Protein AF-A0A351SEI3-F1 (afdb_monomer_lite)

Foldseek 3Di:
DDCDPLNVLLVVLVVLLVVLVCLLPPPDPCSPVVSVVSLVVSVVSLVVSVVCCVVVVDDDPVSVVSSVVSVVSSLLSVLVSCCVVVVDPVSVVVSVVD

Radius of gyration: 15.22 Å; chains: 1; bounding box: 32×30×41 Å

pLDDT: mean 88.37, std 6.93, range [53.38, 95.44]

Sequence (98 aa):
MKITLP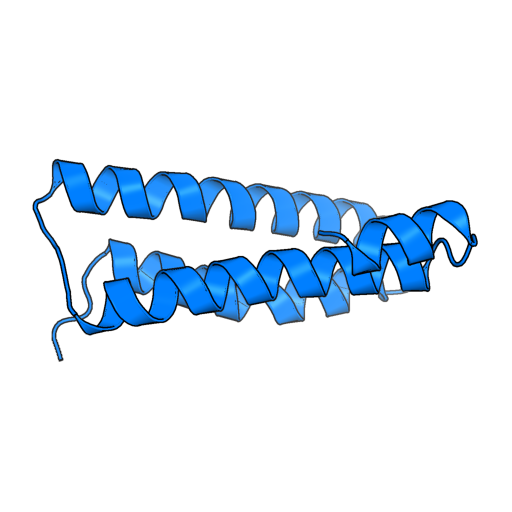TALTLLRIAVLPLIVIFFYLPLEWGRHTAAWLFLIAALTDWLDGYLARRLGQHSAFGAFLDPVADKLLVVLTLVLLVSQHPEMIVVLSSIII

Structure (mmCIF, N/CA/C/O backbone):
data_AF-A0A351SEI3-F1
#
_entry.id   AF-A0A351SEI3-F1
#
loop_
_atom_site.group_PDB
_atom_site.id
_atom_site.type_symbol
_atom_site.label_atom_id
_atom_site.label_alt_id
_atom_site.label_comp_id
_atom_site.label_asym_id
_atom_site.label_entity_id
_atom_site.label_seq_id
_atom_site.pdbx_PDB_ins_code
_atom_site.Cartn_x
_atom_site.Cartn_y
_atom_site.Cartn_z
_atom_site.occupancy
_atom_site.B_iso_or_equiv
_atom_site.auth_seq_id
_atom_site.auth_comp_id
_atom_site.auth_asym_id
_atom_site.auth_atom_id
_atom_site.pdbx_PDB_model_num
ATOM 1 N N . MET A 1 1 ? -3.879 -5.638 23.424 1.00 53.38 1 MET A N 1
ATOM 2 C CA . MET A 1 1 ? -4.125 -4.878 22.176 1.00 53.38 1 MET A CA 1
ATOM 3 C C . MET A 1 1 ? -5.362 -5.469 21.514 1.00 53.38 1 MET A C 1
ATOM 5 O O . MET A 1 1 ? -5.347 -6.662 21.247 1.00 53.38 1 MET A O 1
ATOM 9 N N . LYS A 1 2 ? -6.457 -4.716 21.337 1.00 60.88 2 LYS A N 1
ATOM 10 C CA . LYS A 1 2 ? -7.627 -5.218 20.592 1.00 60.88 2 LYS A CA 1
ATOM 11 C C . LYS A 1 2 ? -7.418 -4.891 19.116 1.00 60.88 2 LYS A C 1
ATOM 13 O O . LYS A 1 2 ? -7.411 -3.718 18.760 1.00 60.88 2 LYS A O 1
ATOM 18 N N . ILE A 1 3 ? -7.199 -5.913 18.294 1.00 71.38 3 ILE A N 1
ATOM 19 C CA . ILE A 1 3 ? -7.179 -5.765 16.837 1.00 71.38 3 ILE A CA 1
ATOM 20 C C . ILE A 1 3 ? -8.628 -5.543 16.407 1.00 71.38 3 ILE A C 1
ATOM 22 O O . ILE A 1 3 ? -9.478 -6.404 16.633 1.00 71.38 3 ILE A O 1
ATOM 26 N N . THR A 1 4 ? -8.923 -4.363 15.866 1.00 82.56 4 THR A N 1
ATOM 27 C CA . THR A 1 4 ? -10.228 -4.064 15.272 1.00 82.56 4 THR A CA 1
ATOM 28 C C . THR A 1 4 ? -10.213 -4.453 13.798 1.00 82.56 4 THR A C 1
ATOM 30 O O . THR A 1 4 ? -9.152 -4.595 13.188 1.00 82.56 4 THR A O 1
ATOM 33 N N . LEU A 1 5 ? -11.398 -4.635 13.219 1.00 82.31 5 LEU A N 1
ATOM 34 C CA . LEU A 1 5 ? -11.529 -5.011 11.815 1.00 82.31 5 LEU A CA 1
ATOM 35 C C . LEU A 1 5 ? -10.867 -3.986 10.862 1.00 82.31 5 LEU A C 1
ATOM 37 O O . LEU A 1 5 ? -10.132 -4.430 9.983 1.00 82.31 5 LEU A O 1
ATOM 41 N N . PRO A 1 6 ? -10.989 -2.654 11.071 1.00 81.69 6 PRO A N 1
ATOM 42 C CA . PRO A 1 6 ? -10.235 -1.662 10.298 1.00 81.69 6 PRO A CA 1
ATOM 43 C C . PRO A 1 6 ? -8.716 -1.857 10.390 1.00 81.69 6 PRO A C 1
ATOM 45 O O . PRO A 1 6 ? -8.043 -1.948 9.376 1.00 81.69 6 PRO A O 1
ATOM 48 N N . THR A 1 7 ? -8.174 -2.051 11.597 1.00 84.00 7 THR A N 1
ATOM 49 C CA . THR A 1 7 ? -6.729 -2.263 11.787 1.00 84.00 7 THR A CA 1
ATOM 50 C C . THR A 1 7 ? -6.229 -3.542 11.106 1.00 84.00 7 THR A C 1
ATOM 52 O O . THR A 1 7 ? -5.107 -3.576 10.606 1.00 84.00 7 THR A O 1
ATOM 55 N N . ALA A 1 8 ? -7.042 -4.601 11.067 1.00 86.31 8 ALA A N 1
ATOM 56 C CA . ALA A 1 8 ? -6.696 -5.818 10.337 1.00 86.31 8 ALA A CA 1
ATOM 57 C C . ALA A 1 8 ? -6.614 -5.578 8.818 1.00 86.31 8 ALA A C 1
ATOM 59 O O . ALA A 1 8 ? -5.730 -6.137 8.169 1.00 86.31 8 ALA A O 1
ATOM 60 N N . LEU A 1 9 ? -7.484 -4.726 8.261 1.00 85.81 9 LEU A N 1
ATOM 61 C CA . LEU A 1 9 ? -7.438 -4.329 6.850 1.00 85.81 9 LEU A CA 1
ATOM 62 C C . LEU A 1 9 ? -6.192 -3.490 6.535 1.00 85.81 9 LEU A C 1
ATOM 64 O O . LEU A 1 9 ? -5.509 -3.787 5.555 1.00 85.81 9 LEU A O 1
ATOM 68 N N . THR A 1 10 ? -5.829 -2.529 7.391 1.00 86.50 10 THR A N 1
ATOM 69 C CA . THR A 1 10 ? -4.589 -1.747 7.237 1.00 86.50 10 THR A CA 1
ATOM 70 C C . THR A 1 10 ? -3.351 -2.656 7.242 1.00 86.50 10 THR A C 1
ATOM 72 O O . THR A 1 10 ? -2.463 -2.528 6.399 1.00 86.50 10 THR A O 1
ATOM 75 N N . LEU A 1 11 ? -3.296 -3.635 8.154 1.00 87.94 11 LEU A N 1
ATOM 76 C CA . LEU A 1 11 ? -2.198 -4.610 8.217 1.00 87.94 11 LEU A CA 1
ATOM 77 C C . LEU A 1 11 ? -2.151 -5.520 6.984 1.00 87.94 11 LEU A C 1
ATOM 79 O O . LEU A 1 11 ? -1.066 -5.789 6.465 1.00 87.94 11 LEU A O 1
ATOM 83 N N . LEU A 1 12 ? -3.312 -5.967 6.497 1.00 89.62 12 LEU A N 1
ATOM 84 C CA . LEU A 1 12 ? -3.407 -6.730 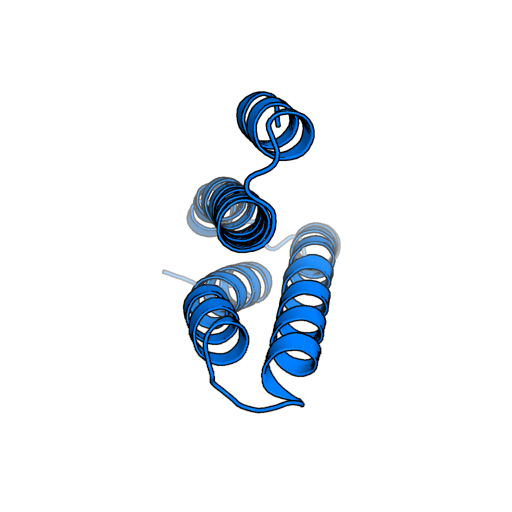5.255 1.00 89.62 12 LEU A CA 1
ATOM 85 C C . LEU A 1 12 ? -2.852 -5.920 4.079 1.00 89.62 12 LEU A C 1
ATOM 87 O O . LEU A 1 12 ? -2.087 -6.465 3.289 1.00 89.62 12 LEU A O 1
ATOM 91 N N . ARG A 1 13 ? -3.168 -4.621 3.984 1.00 89.19 13 ARG A N 1
ATOM 92 C CA . ARG A 1 13 ? -2.624 -3.750 2.933 1.00 89.19 13 ARG A CA 1
ATOM 93 C C . ARG A 1 13 ? -1.105 -3.731 2.955 1.00 89.19 13 ARG A C 1
ATOM 95 O O . ARG A 1 13 ? -0.486 -3.969 1.922 1.00 89.19 13 ARG A O 1
ATOM 102 N N . ILE A 1 14 ? -0.510 -3.500 4.126 1.00 89.94 14 ILE A N 1
ATOM 103 C CA . ILE A 1 14 ? 0.950 -3.490 4.286 1.00 89.94 14 ILE A CA 1
ATOM 104 C C . ILE A 1 14 ? 1.546 -4.836 3.846 1.00 89.94 14 ILE A C 1
ATOM 106 O O . ILE A 1 14 ? 2.563 -4.858 3.158 1.00 89.94 14 ILE A O 1
ATOM 110 N N . ALA A 1 15 ? 0.892 -5.954 4.171 1.00 91.88 15 ALA A N 1
ATOM 111 C CA . ALA A 1 15 ? 1.326 -7.287 3.756 1.00 91.88 15 ALA A CA 1
ATOM 112 C C . ALA A 1 15 ? 1.187 -7.550 2.242 1.00 91.88 15 ALA A C 1
ATOM 114 O O . ALA A 1 15 ? 1.916 -8.381 1.700 1.00 91.88 15 ALA A O 1
ATOM 115 N N . VAL A 1 16 ? 0.285 -6.852 1.545 1.00 93.12 16 VAL A N 1
ATOM 116 C CA . VAL A 1 16 ? 0.114 -6.951 0.084 1.00 93.12 16 VAL A CA 1
ATOM 117 C C . VAL A 1 16 ? 1.192 -6.164 -0.674 1.00 93.12 16 VAL A C 1
ATOM 119 O O . VAL A 1 16 ? 1.535 -6.545 -1.792 1.00 93.12 16 VAL A O 1
ATOM 122 N N . LEU A 1 17 ? 1.796 -5.127 -0.081 1.00 93.81 17 LEU A N 1
ATOM 123 C CA . LEU A 1 17 ? 2.822 -4.304 -0.743 1.00 93.81 17 LEU A CA 1
ATOM 124 C C . LEU A 1 17 ? 4.011 -5.122 -1.303 1.00 93.81 17 LEU A C 1
ATOM 126 O O . LEU A 1 17 ? 4.328 -4.954 -2.482 1.00 93.81 17 LEU A O 1
ATOM 130 N N . PRO A 1 18 ? 4.640 -6.055 -0.555 1.00 93.56 18 PRO A N 1
ATOM 131 C CA . PRO A 1 18 ? 5.692 -6.912 -1.106 1.00 93.56 18 PRO A CA 1
ATOM 132 C C . PRO A 1 18 ? 5.202 -7.807 -2.248 1.00 93.56 18 PRO A C 1
ATOM 134 O O . PRO A 1 18 ? 5.950 -8.058 -3.189 1.00 93.56 18 PRO A O 1
ATOM 137 N N . LEU A 1 19 ? 3.948 -8.272 -2.196 1.00 94.50 19 LEU A N 1
ATOM 138 C CA . LEU A 1 19 ? 3.374 -9.086 -3.269 1.00 94.50 19 LEU A CA 1
ATOM 139 C C . LEU A 1 19 ? 3.250 -8.278 -4.560 1.00 94.50 19 LEU A C 1
ATOM 141 O O . LEU A 1 19 ? 3.599 -8.792 -5.619 1.00 94.50 19 LEU A O 1
ATOM 145 N N . ILE A 1 20 ? 2.828 -7.011 -4.476 1.00 95.19 20 ILE A N 1
ATOM 146 C CA . ILE A 1 20 ? 2.783 -6.108 -5.635 1.00 95.19 20 ILE A CA 1
ATOM 147 C C . ILE A 1 20 ? 4.168 -6.025 -6.288 1.00 95.19 20 ILE A C 1
ATOM 149 O O . ILE A 1 20 ? 4.273 -6.216 -7.497 1.00 95.19 20 ILE A O 1
ATOM 153 N N . VAL A 1 21 ? 5.230 -5.822 -5.500 1.00 95.06 21 VAL A N 1
ATOM 154 C CA . VAL A 1 21 ? 6.615 -5.765 -6.007 1.00 95.06 21 VAL A CA 1
ATOM 155 C C . VAL A 1 21 ? 7.022 -7.070 -6.683 1.00 95.06 21 VAL A C 1
ATOM 157 O O . VAL A 1 21 ? 7.539 -7.048 -7.799 1.00 95.06 21 VAL A O 1
ATOM 160 N N . ILE A 1 22 ? 6.767 -8.208 -6.033 1.00 94.94 22 ILE A N 1
ATOM 161 C CA . ILE A 1 22 ? 7.128 -9.526 -6.566 1.00 94.94 22 ILE A CA 1
ATOM 162 C C . ILE A 1 22 ? 6.450 -9.755 -7.917 1.00 94.94 22 ILE A C 1
ATOM 164 O O . ILE A 1 22 ? 7.132 -10.081 -8.883 1.00 94.94 22 ILE A O 1
ATOM 168 N N . PHE A 1 23 ? 5.132 -9.554 -8.008 1.00 94.94 23 PHE A N 1
ATOM 169 C CA . PHE A 1 23 ? 4.394 -9.765 -9.255 1.00 94.94 23 PHE A CA 1
ATOM 170 C C . PHE A 1 23 ? 4.760 -8.750 -10.341 1.00 94.94 23 PHE A C 1
ATOM 172 O O . PHE A 1 23 ? 4.750 -9.103 -11.518 1.00 94.94 23 PHE A O 1
ATOM 179 N N . PHE A 1 24 ? 5.126 -7.523 -9.966 1.00 94.31 24 PHE A N 1
ATOM 180 C CA . PHE A 1 24 ? 5.543 -6.494 -10.915 1.00 94.31 24 PHE A CA 1
ATOM 181 C C . PHE A 1 24 ? 6.856 -6.849 -11.628 1.00 94.31 24 PHE A C 1
ATOM 183 O O . PHE A 1 24 ? 6.954 -6.679 -12.844 1.00 94.31 24 PHE A O 1
ATOM 190 N N . TYR A 1 25 ? 7.847 -7.363 -10.889 1.00 93.69 25 TYR A N 1
ATOM 191 C CA . TYR A 1 25 ? 9.157 -7.744 -11.437 1.00 93.69 25 TYR A CA 1
ATOM 192 C C . TYR A 1 25 ? 9.227 -9.187 -11.948 1.00 93.69 25 TYR A C 1
ATOM 194 O O . TYR A 1 25 ? 10.232 -9.584 -12.540 1.00 93.69 25 TYR A O 1
ATOM 202 N N . LEU A 1 26 ? 8.179 -9.984 -11.737 1.00 93.81 26 LEU A N 1
ATOM 203 C CA . LEU A 1 26 ? 8.125 -11.356 -12.221 1.00 93.81 26 LEU A CA 1
ATOM 204 C C . LEU A 1 26 ? 8.138 -11.371 -13.763 1.00 93.81 26 LEU A C 1
ATOM 206 O O . LEU A 1 26 ? 7.335 -10.664 -14.378 1.00 93.81 26 LEU A O 1
ATOM 210 N N . PRO A 1 27 ? 8.980 -12.193 -14.418 1.00 89.88 27 PRO A N 1
ATOM 211 C CA . PRO A 1 27 ? 9.067 -12.263 -15.878 1.00 89.88 27 PRO A CA 1
ATOM 212 C C . PRO A 1 27 ? 7.921 -13.098 -16.479 1.00 89.88 27 PRO A C 1
ATOM 214 O O . PRO A 1 27 ? 8.142 -13.989 -17.293 1.00 89.88 27 PRO A O 1
ATOM 217 N N . LEU A 1 28 ? 6.686 -12.845 -16.042 1.00 91.94 28 LEU A N 1
ATOM 218 C CA . LEU A 1 28 ? 5.470 -13.480 -16.541 1.00 91.94 28 LEU A CA 1
ATOM 219 C C . LEU A 1 28 ? 4.586 -12.416 -17.184 1.00 91.94 28 LEU A C 1
ATOM 221 O O . LEU A 1 28 ? 4.380 -11.351 -16.604 1.00 91.94 28 LEU A O 1
ATOM 225 N N . GLU A 1 29 ? 4.009 -12.720 -18.347 1.00 87.94 29 GLU A N 1
ATOM 226 C CA . GLU A 1 29 ? 3.139 -11.788 -19.086 1.00 87.94 29 GLU A CA 1
ATOM 227 C C . GLU A 1 29 ? 1.969 -11.278 -18.228 1.00 87.94 29 GLU A C 1
ATOM 229 O O . GLU A 1 29 ? 1.592 -10.109 -18.288 1.00 87.94 29 GLU A O 1
ATOM 234 N N . TRP A 1 30 ? 1.441 -12.137 -17.354 1.00 91.56 30 TRP A N 1
ATOM 235 C CA . TRP A 1 30 ? 0.342 -11.817 -16.448 1.00 91.56 30 TRP A CA 1
ATOM 236 C C . TRP A 1 30 ? 0.780 -11.145 -15.136 1.00 91.56 30 TRP A C 1
ATOM 238 O O . TRP A 1 30 ? -0.067 -10.593 -14.436 1.00 91.56 30 TRP A O 1
ATOM 248 N N . GLY A 1 31 ? 2.077 -11.130 -14.803 1.00 92.00 31 GLY A N 1
ATOM 249 C CA . GLY A 1 31 ? 2.582 -10.612 -13.524 1.00 92.00 31 GLY A CA 1
ATOM 250 C C . GLY A 1 31 ? 2.237 -9.138 -13.304 1.00 92.00 31 GLY A C 1
ATOM 251 O O . GLY A 1 31 ? 1.707 -8.763 -12.258 1.00 92.00 31 GLY A O 1
ATOM 252 N N . ARG A 1 32 ? 2.412 -8.308 -14.339 1.00 90.19 32 ARG A N 1
ATOM 253 C CA . ARG A 1 32 ? 2.072 -6.874 -14.294 1.00 90.19 32 ARG A CA 1
ATOM 254 C C . ARG A 1 32 ? 0.574 -6.629 -14.122 1.00 90.19 32 ARG A C 1
ATOM 256 O O . ARG A 1 32 ? 0.185 -5.749 -13.358 1.00 90.19 32 ARG A O 1
ATOM 263 N N . HIS A 1 33 ? -0.267 -7.422 -14.788 1.00 93.56 33 HIS A N 1
ATOM 264 C CA . HIS A 1 33 ? -1.719 -7.345 -14.616 1.00 93.56 33 HIS A CA 1
ATOM 265 C C . HIS A 1 33 ? -2.123 -7.727 -13.190 1.00 93.56 33 HIS A C 1
ATOM 267 O O . HIS A 1 33 ? -2.933 -7.037 -12.576 1.00 93.56 33 HIS A O 1
ATOM 273 N N . THR A 1 34 ? -1.520 -8.775 -12.626 1.00 94.62 34 THR A N 1
ATOM 274 C CA . THR A 1 34 ? -1.743 -9.169 -11.231 1.00 94.62 34 THR A CA 1
ATOM 275 C C . THR A 1 34 ? -1.284 -8.090 -10.253 1.00 94.62 34 THR A C 1
ATOM 277 O O . THR A 1 34 ? -2.029 -7.772 -9.331 1.00 94.62 34 THR A O 1
ATOM 280 N N . ALA A 1 35 ? -0.118 -7.474 -10.465 1.00 93.94 35 ALA A N 1
ATOM 281 C CA . ALA A 1 35 ? 0.355 -6.362 -9.640 1.00 93.94 35 ALA A CA 1
ATOM 282 C C . ALA A 1 35 ? -0.619 -5.170 -9.669 1.00 93.94 35 ALA A C 1
ATOM 284 O O . ALA A 1 35 ? -0.929 -4.608 -8.619 1.00 93.94 35 ALA A O 1
ATOM 285 N N . ALA A 1 36 ? -1.170 -4.837 -10.842 1.00 93.19 36 ALA A N 1
ATOM 286 C CA . ALA A 1 36 ? -2.186 -3.795 -10.984 1.00 93.19 36 ALA A CA 1
ATOM 287 C C . ALA A 1 36 ? -3.490 -4.136 -10.239 1.00 93.19 36 ALA A C 1
ATOM 289 O O . ALA A 1 36 ? -4.046 -3.282 -9.549 1.00 93.19 36 ALA A O 1
ATOM 290 N N . TRP A 1 37 ? -3.960 -5.386 -10.316 1.00 95.44 37 TRP A N 1
ATOM 291 C CA . TRP A 1 37 ? -5.134 -5.836 -9.560 1.00 95.44 37 TRP A CA 1
ATOM 292 C C . TRP A 1 37 ? -4.903 -5.806 -8.048 1.00 95.44 37 TRP A C 1
ATOM 294 O O . TRP A 1 37 ? -5.772 -5.348 -7.308 1.00 95.44 37 TRP A O 1
ATOM 304 N N . LEU A 1 38 ? -3.733 -6.252 -7.582 1.00 94.56 38 LEU A N 1
ATOM 305 C CA . LEU A 1 38 ? -3.360 -6.193 -6.168 1.00 94.56 38 LEU A CA 1
ATOM 306 C C . LEU A 1 38 ? -3.303 -4.749 -5.665 1.00 94.56 38 LEU A C 1
ATOM 308 O O . LEU A 1 38 ? -3.834 -4.466 -4.594 1.00 94.56 38 LEU A O 1
ATOM 312 N N . PHE A 1 39 ? -2.725 -3.836 -6.450 1.00 94.06 39 PHE A N 1
ATOM 313 C CA . PHE A 1 39 ? -2.729 -2.406 -6.147 1.00 94.06 39 PHE A CA 1
ATOM 314 C C . PHE A 1 39 ? -4.155 -1.850 -6.050 1.00 94.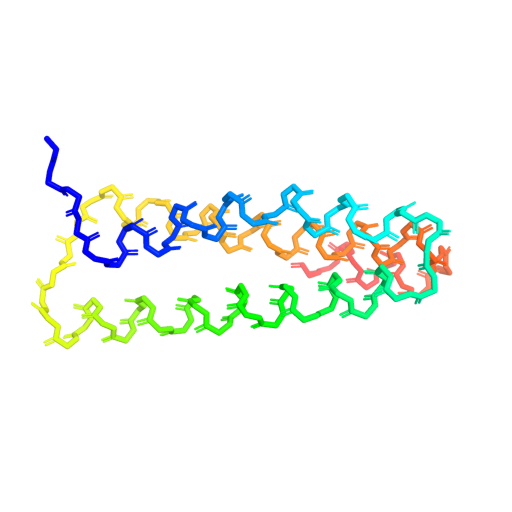06 39 PHE A C 1
ATOM 316 O O . PHE A 1 39 ? -4.488 -1.185 -5.071 1.00 94.06 39 PHE A O 1
ATOM 323 N N . LEU A 1 40 ? -5.025 -2.168 -7.014 1.00 93.88 40 LEU A N 1
ATOM 324 C CA . LEU A 1 40 ? -6.415 -1.713 -7.001 1.00 93.88 40 LEU A CA 1
ATOM 325 C C . LEU A 1 40 ? -7.161 -2.204 -5.752 1.00 93.88 40 LEU A C 1
ATOM 327 O O . LEU A 1 40 ? -7.834 -1.422 -5.087 1.00 93.88 40 LEU A O 1
ATOM 331 N N . ILE A 1 41 ? -7.016 -3.483 -5.397 1.00 92.88 41 ILE A N 1
ATOM 332 C CA . ILE A 1 41 ? -7.624 -4.054 -4.186 1.00 92.88 41 ILE A CA 1
ATOM 333 C C . ILE A 1 41 ? -7.047 -3.390 -2.923 1.00 92.88 41 ILE A C 1
ATOM 335 O O . ILE A 1 41 ? -7.792 -3.062 -1.999 1.00 92.88 41 ILE A O 1
ATOM 339 N N . ALA A 1 42 ? -5.736 -3.144 -2.879 1.00 91.38 42 ALA A N 1
ATOM 340 C CA . ALA A 1 42 ? -5.079 -2.459 -1.768 1.00 91.38 42 ALA A CA 1
ATOM 341 C C . ALA A 1 42 ? -5.598 -1.019 -1.583 1.00 91.38 42 ALA A C 1
ATOM 343 O O . ALA A 1 42 ? -5.879 -0.615 -0.456 1.00 91.38 42 ALA A O 1
ATOM 344 N N . ALA A 1 43 ? -5.807 -0.281 -2.674 1.00 90.44 43 ALA A N 1
ATOM 345 C CA . ALA A 1 43 ? -6.390 1.059 -2.646 1.00 90.44 43 ALA A CA 1
ATOM 346 C C . ALA A 1 43 ? -7.873 1.041 -2.229 1.00 90.44 43 ALA A C 1
ATOM 348 O O . ALA A 1 43 ? -8.317 1.866 -1.437 1.00 90.44 43 ALA A O 1
ATOM 349 N N . LEU A 1 44 ? -8.653 0.062 -2.701 1.00 91.25 44 LEU A N 1
ATOM 350 C CA . LEU A 1 44 ? -10.059 -0.078 -2.303 1.00 91.25 44 LEU A CA 1
ATOM 351 C C . LEU A 1 44 ? -10.218 -0.442 -0.821 1.00 91.25 44 LEU A C 1
ATOM 353 O O . LEU A 1 44 ? -11.169 0.002 -0.177 1.00 91.25 44 LEU A O 1
ATOM 357 N N . THR A 1 45 ? -9.300 -1.238 -0.269 1.00 88.06 45 THR A N 1
ATOM 358 C CA . THR A 1 45 ? -9.337 -1.601 1.155 1.00 88.06 45 THR A CA 1
ATOM 359 C C . THR A 1 45 ? -9.015 -0.425 2.080 1.00 88.06 45 THR A C 1
ATOM 361 O O . THR A 1 45 ? -9.514 -0.434 3.200 1.00 88.06 45 THR A O 1
ATOM 364 N N . ASP A 1 46 ? -8.271 0.590 1.619 1.00 85.88 46 ASP A N 1
ATOM 365 C CA . ASP A 1 46 ? -8.070 1.874 2.331 1.00 85.88 46 ASP A CA 1
ATOM 366 C C . ASP A 1 46 ? -9.358 2.654 2.489 1.00 85.88 46 ASP A C 1
ATOM 368 O O . ASP A 1 46 ? -9.764 3.040 3.578 1.00 85.88 46 ASP A O 1
ATOM 372 N N . TRP A 1 47 ? -10.099 2.798 1.403 1.00 84.62 47 TRP A N 1
ATOM 373 C CA . TRP A 1 47 ? -11.382 3.463 1.512 1.00 84.62 47 TRP A CA 1
ATOM 374 C C . TRP A 1 47 ? -12.361 2.686 2.416 1.00 84.62 47 TRP A C 1
ATOM 376 O O . TRP A 1 47 ? -13.139 3.277 3.176 1.00 84.62 47 TRP A O 1
ATOM 386 N N . LEU A 1 48 ? -12.311 1.351 2.357 1.00 86.25 48 LEU A N 1
ATOM 387 C CA . LEU A 1 48 ? -13.198 0.485 3.126 1.00 86.25 48 LEU A CA 1
ATOM 388 C C . LEU A 1 48 ? -12.903 0.504 4.632 1.00 86.25 48 LEU A C 1
ATOM 390 O O . LEU A 1 48 ? -13.851 0.493 5.422 1.00 86.25 48 LEU A O 1
ATOM 394 N N . ASP A 1 49 ? -11.638 0.533 5.054 1.00 83.75 49 ASP A N 1
ATOM 395 C CA . ASP A 1 49 ? -11.297 0.542 6.480 1.00 83.75 49 ASP A CA 1
ATOM 396 C C . ASP A 1 49 ? -11.767 1.832 7.176 1.00 83.75 49 ASP A C 1
ATOM 398 O O . ASP A 1 49 ? -12.394 1.755 8.238 1.00 83.75 49 ASP A O 1
ATOM 402 N N . GLY A 1 50 ? -11.625 2.989 6.525 1.00 82.12 50 GLY A N 1
ATOM 403 C CA . GLY A 1 50 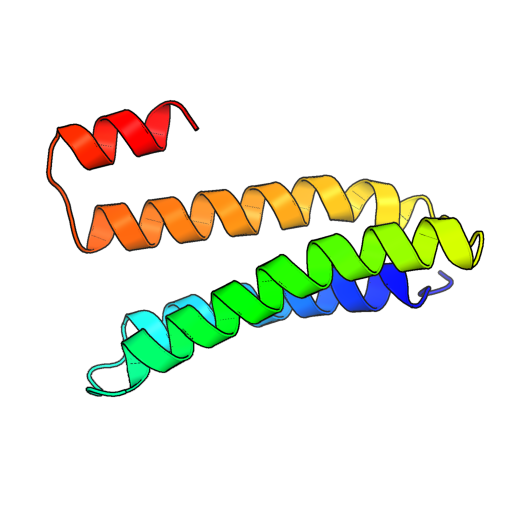? -12.089 4.278 7.016 1.00 82.12 50 GLY A CA 1
ATOM 404 C C . GLY A 1 50 ? -13.612 4.359 7.055 1.00 82.12 50 GLY A C 1
ATOM 405 O O . GLY A 1 50 ? -14.192 4.904 8.002 1.00 82.12 50 GLY A O 1
ATOM 406 N N . TYR A 1 51 ? -14.290 3.762 6.070 1.00 85.12 51 TYR A N 1
ATOM 407 C CA . TYR A 1 51 ? -15.746 3.624 6.083 1.00 85.12 51 TYR A CA 1
ATOM 408 C C . TYR A 1 51 ? -16.227 2.753 7.253 1.00 85.12 51 TYR A C 1
ATOM 410 O O . TYR A 1 51 ? -17.147 3.139 7.983 1.00 85.12 51 TYR A O 1
ATOM 418 N N . LEU A 1 52 ? -15.592 1.597 7.468 1.00 83.19 52 LEU A N 1
ATOM 419 C CA . LEU A 1 52 ? -15.947 0.665 8.537 1.00 83.19 52 LEU A CA 1
ATOM 420 C C . LEU A 1 52 ? -15.625 1.230 9.921 1.00 83.19 52 LEU A C 1
ATOM 422 O O . LEU A 1 52 ? -16.435 1.070 10.834 1.00 83.19 52 LEU A O 1
ATOM 426 N N . ALA A 1 53 ? -14.514 1.950 10.077 1.00 83.62 53 ALA A N 1
ATOM 427 C CA . ALA A 1 53 ? -14.169 2.635 11.319 1.00 83.62 53 ALA A CA 1
ATOM 428 C C . ALA A 1 53 ? -15.260 3.641 11.723 1.00 83.62 53 ALA A C 1
ATOM 430 O O . ALA A 1 53 ? -15.723 3.614 12.865 1.00 83.62 53 ALA A O 1
ATOM 431 N N . ARG A 1 54 ? -15.744 4.455 10.770 1.00 83.38 54 ARG A N 1
ATOM 432 C CA . ARG A 1 54 ? -16.831 5.429 10.993 1.00 83.38 54 ARG A CA 1
ATOM 433 C C . ARG A 1 54 ? -18.171 4.758 11.296 1.00 83.38 54 ARG A C 1
ATOM 435 O O . ARG A 1 54 ? -18.899 5.217 12.169 1.00 83.38 54 ARG A O 1
ATOM 442 N N . ARG A 1 55 ? -18.508 3.679 10.582 1.00 84.62 55 ARG A N 1
ATOM 443 C CA . ARG A 1 55 ? -19.778 2.947 10.745 1.00 84.62 55 ARG A CA 1
ATOM 444 C C . ARG A 1 55 ? -19.854 2.169 12.057 1.00 84.62 55 ARG A C 1
ATOM 446 O O . ARG A 1 55 ? -20.920 2.113 12.658 1.00 84.62 55 ARG A O 1
ATOM 453 N N . LEU A 1 56 ? -18.753 1.543 12.470 1.00 82.81 56 LEU A N 1
ATOM 454 C CA . LEU A 1 56 ? -18.710 0.659 13.638 1.00 82.81 56 LEU A CA 1
ATOM 455 C C . LEU A 1 56 ? -18.305 1.388 14.928 1.00 82.81 56 LEU A C 1
ATOM 457 O O . LEU A 1 56 ? -18.326 0.777 15.994 1.00 82.81 56 LEU A O 1
ATOM 461 N N . GLY A 1 57 ? -17.892 2.659 14.845 1.00 77.50 57 GLY A N 1
ATOM 462 C CA . GLY A 1 57 ? -17.353 3.414 15.983 1.00 77.50 57 GLY A CA 1
ATOM 463 C C . GLY A 1 57 ? -16.076 2.796 16.567 1.00 77.50 57 GLY A C 1
ATOM 464 O O . GLY A 1 57 ? -15.709 3.075 17.707 1.00 77.50 57 GLY A O 1
ATOM 465 N N . GLN A 1 58 ? -15.405 1.922 15.811 1.00 75.75 58 GLN A N 1
ATOM 466 C CA . GLN A 1 58 ? -14.238 1.164 16.257 1.00 75.75 58 GLN A CA 1
ATOM 467 C C . GLN A 1 58 ? -12.950 1.915 15.928 1.00 75.75 58 GLN A C 1
ATOM 469 O O . GLN A 1 58 ? -12.186 1.521 15.046 1.00 75.75 58 GLN A O 1
ATOM 474 N N . HIS A 1 59 ? -12.700 2.991 16.667 1.00 73.38 59 HIS A N 1
ATOM 475 C CA . HIS A 1 59 ? -11.446 3.730 16.586 1.00 73.38 59 HIS A CA 1
ATOM 476 C C . HIS A 1 59 ? -10.416 3.136 17.549 1.00 73.38 59 HIS A C 1
ATOM 478 O O . HIS A 1 59 ? -10.677 2.973 18.741 1.00 73.38 59 HIS A O 1
ATOM 484 N N . SER A 1 60 ? -9.231 2.806 17.035 1.00 82.12 60 SER A N 1
ATOM 485 C CA . SER A 1 60 ? -8.090 2.383 17.848 1.00 82.12 60 SER A CA 1
ATOM 486 C C . SER A 1 60 ? -6.929 3.357 17.634 1.00 82.12 60 SER A C 1
ATOM 488 O O . SER A 1 60 ? -6.677 3.787 16.510 1.00 82.12 60 SER A O 1
ATOM 490 N N . ALA A 1 61 ? -6.211 3.710 18.705 1.00 82.88 61 ALA A N 1
ATOM 491 C CA . ALA A 1 61 ? -5.053 4.608 18.613 1.00 82.88 61 ALA A CA 1
ATOM 492 C C . ALA A 1 61 ? -3.939 4.030 17.719 1.00 82.88 61 ALA A C 1
ATOM 494 O O . ALA A 1 61 ? -3.227 4.765 17.046 1.00 82.88 61 ALA A O 1
ATOM 495 N N . PHE A 1 62 ? -3.820 2.701 17.690 1.00 82.94 62 PHE A N 1
ATOM 496 C CA . PHE A 1 62 ? -2.857 2.000 16.847 1.00 82.94 62 PHE A CA 1
ATOM 497 C C . PHE A 1 62 ? -3.255 2.010 15.365 1.00 82.94 62 PHE A C 1
ATOM 499 O O . PHE A 1 62 ? -2.406 2.267 14.522 1.00 82.94 62 PHE A O 1
ATOM 506 N N . GLY A 1 63 ? -4.537 1.792 15.045 1.00 83.06 63 GLY A N 1
ATOM 507 C CA . GLY A 1 63 ? -5.046 1.910 13.675 1.00 83.06 63 GLY A CA 1
ATOM 508 C C . GLY A 1 63 ? -4.867 3.324 13.129 1.00 83.06 63 GLY A C 1
ATOM 509 O O . GLY A 1 63 ? -4.269 3.494 12.078 1.00 83.06 63 GLY A O 1
ATOM 510 N N . ALA A 1 64 ? -5.235 4.340 13.916 1.00 83.19 64 ALA A N 1
ATOM 511 C CA . ALA A 1 64 ? -5.055 5.743 13.535 1.00 83.19 64 ALA A CA 1
ATOM 512 C C . ALA A 1 64 ? -3.585 6.132 13.280 1.00 83.19 64 ALA A C 1
ATOM 514 O O . ALA A 1 64 ? -3.315 7.047 12.508 1.00 83.19 64 ALA A O 1
ATOM 515 N N . PHE A 1 65 ? -2.633 5.454 13.928 1.00 87.19 65 PHE A N 1
ATOM 516 C CA . PHE A 1 65 ? -1.206 5.622 13.652 1.00 87.19 65 PHE A CA 1
ATOM 517 C C . PHE A 1 65 ? -0.756 4.867 12.393 1.00 87.19 65 PHE A C 1
ATOM 519 O O . PHE A 1 65 ? 0.073 5.376 11.642 1.00 87.19 65 PHE A O 1
ATOM 526 N N . LEU A 1 66 ? -1.277 3.658 12.164 1.00 86.81 66 LEU A N 1
ATOM 527 C CA . LEU A 1 66 ? -0.926 2.848 10.999 1.00 86.81 66 LEU A CA 1
ATOM 528 C C . LEU A 1 66 ? -1.495 3.397 9.692 1.00 86.81 66 LEU A C 1
ATOM 530 O O . LEU A 1 66 ? -0.818 3.263 8.677 1.00 86.81 66 LEU A O 1
ATOM 534 N N . ASP A 1 67 ? -2.677 4.015 9.696 1.00 84.62 67 ASP A N 1
ATOM 535 C CA . ASP A 1 67 ? -3.329 4.474 8.461 1.00 84.62 67 ASP A CA 1
ATOM 536 C C . ASP A 1 67 ? -2.442 5.457 7.660 1.00 84.62 67 ASP A C 1
ATOM 538 O O . ASP A 1 67 ? -2.140 5.155 6.504 1.00 84.62 67 ASP A O 1
ATOM 542 N N . PRO A 1 68 ? -1.880 6.546 8.238 1.00 86.38 68 PRO A N 1
ATOM 543 C CA . PRO A 1 68 ? -0.967 7.435 7.506 1.00 86.38 68 PRO A CA 1
ATOM 544 C C . PRO A 1 68 ? 0.335 6.764 7.048 1.00 86.38 68 PRO A C 1
ATOM 546 O O . PRO A 1 68 ? 0.974 7.224 6.101 1.00 86.38 68 PRO A O 1
ATOM 549 N N . VAL A 1 69 ? 0.776 5.712 7.746 1.00 89.44 69 VAL A N 1
ATOM 550 C CA . VAL A 1 69 ? 1.977 4.951 7.374 1.00 89.44 69 VAL A CA 1
ATOM 551 C C . VAL A 1 69 ? 1.673 4.066 6.169 1.00 89.44 69 VAL A C 1
ATOM 553 O O . VAL A 1 69 ? 2.420 4.088 5.195 1.00 89.44 69 VAL A O 1
ATOM 556 N N . ALA A 1 70 ? 0.573 3.314 6.214 1.00 88.56 70 ALA A N 1
ATOM 557 C CA . ALA A 1 70 ? 0.147 2.437 5.131 1.00 88.56 70 ALA A CA 1
ATOM 558 C C . ALA A 1 70 ? -0.160 3.218 3.846 1.00 88.56 70 ALA A C 1
ATOM 560 O O . ALA A 1 70 ? 0.233 2.774 2.767 1.00 88.56 70 ALA A O 1
ATOM 561 N N . ASP A 1 71 ? -0.794 4.387 3.969 1.00 87.00 71 ASP A N 1
ATOM 562 C CA . ASP A 1 71 ? -1.083 5.294 2.855 1.00 87.00 71 ASP A CA 1
ATOM 563 C C . ASP A 1 71 ? 0.204 5.741 2.139 1.00 87.00 71 ASP A C 1
ATOM 565 O O . ASP A 1 71 ? 0.410 5.460 0.955 1.00 87.00 71 ASP A O 1
ATOM 569 N N . LYS A 1 72 ? 1.160 6.308 2.887 1.00 90.75 72 LYS A N 1
ATOM 570 C CA . LYS A 1 72 ? 2.455 6.726 2.326 1.00 90.75 72 LYS A CA 1
ATOM 571 C C . LYS A 1 72 ? 3.228 5.574 1.698 1.00 90.75 72 LYS A C 1
ATOM 573 O O . LYS A 1 72 ? 3.851 5.759 0.656 1.00 90.75 72 LYS A O 1
ATOM 578 N N . LEU A 1 73 ? 3.206 4.392 2.312 1.00 92.81 73 LEU A N 1
ATOM 579 C CA . LEU A 1 73 ? 3.893 3.226 1.763 1.00 92.81 73 LEU A CA 1
ATOM 580 C C . LEU A 1 73 ? 3.301 2.796 0.417 1.00 92.81 73 LEU A C 1
ATOM 582 O O . LEU A 1 73 ? 4.064 2.489 -0.496 1.00 92.81 73 LEU A O 1
ATOM 586 N N . LEU A 1 74 ? 1.971 2.797 0.273 1.00 91.69 74 LEU A N 1
ATOM 587 C CA . LEU A 1 74 ? 1.311 2.446 -0.984 1.00 91.69 74 LEU A CA 1
ATOM 588 C C . LEU A 1 74 ? 1.648 3.453 -2.095 1.00 91.69 74 LEU A C 1
ATOM 590 O O . LEU A 1 74 ? 2.002 3.041 -3.204 1.00 91.69 74 LEU A O 1
ATOM 594 N N . VAL A 1 75 ? 1.583 4.755 -1.797 1.00 92.44 75 VAL A N 1
ATOM 595 C CA . VAL A 1 75 ? 1.910 5.825 -2.757 1.00 92.44 75 VAL A CA 1
ATOM 596 C C . VAL A 1 75 ? 3.375 5.742 -3.184 1.00 92.44 75 VAL A C 1
ATOM 598 O O . VAL A 1 75 ? 3.657 5.615 -4.376 1.00 92.44 75 VAL A O 1
ATOM 601 N N . VAL A 1 76 ? 4.308 5.725 -2.226 1.00 93.56 76 VAL A N 1
ATOM 602 C CA . VAL A 1 76 ? 5.752 5.667 -2.508 1.00 93.56 76 VAL A CA 1
ATOM 603 C C . VAL A 1 76 ? 6.106 4.416 -3.302 1.00 93.56 76 VAL A C 1
ATOM 605 O O . VAL A 1 76 ? 6.827 4.512 -4.292 1.00 93.56 76 VAL A O 1
ATOM 608 N N . LEU A 1 77 ? 5.575 3.249 -2.918 1.00 94.81 77 LEU A N 1
ATOM 609 C CA . LEU A 1 77 ? 5.810 2.009 -3.654 1.00 94.81 77 LEU A CA 1
ATOM 610 C C . LEU A 1 77 ? 5.397 2.153 -5.121 1.00 94.81 77 LEU A C 1
ATOM 612 O O . LEU A 1 77 ? 6.158 1.808 -6.021 1.00 94.81 77 LEU A O 1
ATOM 616 N N . THR A 1 78 ? 4.200 2.677 -5.359 1.00 92.44 78 THR A N 1
ATOM 617 C CA . THR A 1 78 ? 3.639 2.803 -6.707 1.00 92.44 78 THR A CA 1
ATOM 618 C C . THR A 1 78 ? 4.464 3.751 -7.566 1.00 92.44 78 THR A C 1
ATOM 620 O O . THR A 1 78 ? 4.778 3.425 -8.710 1.00 92.44 78 THR A O 1
ATOM 623 N N . LEU A 1 79 ? 4.877 4.892 -7.008 1.00 93.50 79 LEU A N 1
ATOM 624 C CA . LEU A 1 79 ? 5.732 5.856 -7.700 1.00 93.50 79 LEU A CA 1
ATOM 625 C C . LEU A 1 79 ? 7.110 5.265 -8.022 1.00 93.50 79 LEU A C 1
ATOM 627 O O . LEU A 1 79 ? 7.584 5.411 -9.146 1.00 93.50 79 LEU A O 1
ATOM 631 N N . VAL A 1 80 ? 7.723 4.533 -7.087 1.00 94.38 80 VAL A N 1
ATOM 632 C CA . VAL A 1 80 ? 9.010 3.854 -7.313 1.00 94.38 80 VAL A CA 1
ATOM 633 C C . VAL A 1 80 ? 8.904 2.819 -8.434 1.00 94.38 80 VAL A C 1
ATOM 635 O O . VAL A 1 80 ? 9.763 2.788 -9.316 1.00 94.38 80 VAL A O 1
ATOM 638 N N . LEU A 1 81 ? 7.849 1.997 -8.445 1.00 93.75 81 LEU A N 1
ATOM 639 C CA . LEU A 1 81 ? 7.628 1.007 -9.505 1.00 93.75 81 LEU A CA 1
ATOM 640 C C . LEU A 1 81 ? 7.396 1.671 -10.869 1.00 93.75 81 LEU A C 1
ATOM 642 O O . LEU A 1 81 ? 7.936 1.212 -11.878 1.00 93.75 81 LEU A O 1
ATOM 646 N N . LEU A 1 82 ? 6.633 2.769 -10.907 1.00 92.56 82 LEU A N 1
ATOM 647 C CA . LEU A 1 82 ? 6.402 3.532 -12.133 1.00 92.56 82 LEU A CA 1
ATOM 648 C C . LEU A 1 82 ? 7.699 4.124 -12.679 1.00 92.56 82 LEU A C 1
ATOM 650 O O . LEU A 1 82 ? 8.013 3.875 -13.840 1.00 92.56 82 LEU A O 1
ATOM 654 N N . VAL A 1 83 ? 8.479 4.820 -11.849 1.00 94.94 83 VAL A N 1
ATOM 655 C CA . VAL A 1 83 ? 9.778 5.396 -12.237 1.00 94.94 83 VAL A CA 1
ATOM 656 C C . VAL A 1 83 ? 10.767 4.315 -12.670 1.00 94.94 83 VAL A C 1
ATOM 658 O O . VAL A 1 83 ? 11.506 4.505 -13.632 1.00 94.94 83 VAL A O 1
ATOM 661 N N . SER A 1 84 ? 10.765 3.155 -12.005 1.00 93.44 84 SER A N 1
ATOM 662 C CA . SER A 1 84 ? 11.627 2.028 -12.377 1.00 93.44 84 SER A CA 1
ATOM 663 C C . SER A 1 84 ? 11.354 1.516 -13.792 1.00 93.44 84 SER A C 1
ATOM 665 O O . SER A 1 84 ? 12.274 0.994 -14.418 1.00 93.44 84 SER A O 1
ATOM 667 N N . GLN A 1 85 ? 10.112 1.605 -14.272 1.00 91.88 85 GLN A N 1
ATOM 668 C CA . GLN A 1 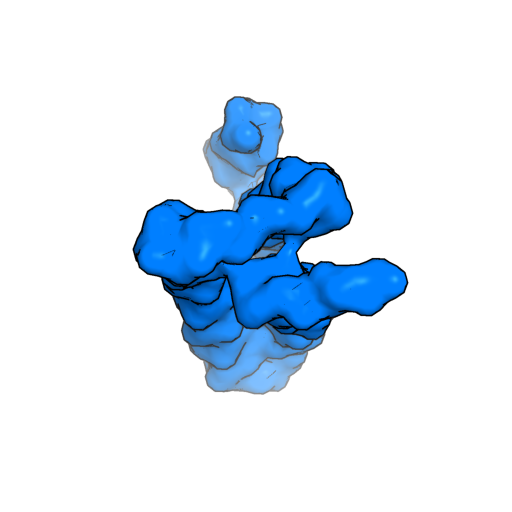85 ? 9.724 1.121 -15.597 1.00 91.88 85 GLN A CA 1
ATOM 669 C C . GLN A 1 85 ? 9.691 2.237 -16.652 1.00 91.88 85 GLN A C 1
ATOM 671 O O . GLN A 1 85 ? 9.895 1.960 -17.832 1.00 91.88 85 GLN A O 1
ATOM 676 N N . HIS A 1 86 ? 9.450 3.472 -16.219 1.00 92.12 86 HIS A N 1
ATOM 677 C CA . HIS A 1 86 ? 9.296 4.673 -17.035 1.00 92.12 86 HIS A CA 1
ATOM 678 C C . HIS A 1 86 ? 10.208 5.773 -16.468 1.00 92.12 86 HIS A C 1
ATOM 680 O O . HIS A 1 86 ? 9.755 6.657 -15.737 1.00 92.12 86 HIS A O 1
ATOM 686 N N . PRO A 1 87 ? 11.526 5.700 -16.733 1.00 90.38 87 PRO A N 1
ATOM 687 C CA . PRO A 1 87 ? 12.500 6.627 -16.167 1.00 90.38 87 PRO A CA 1
ATOM 688 C C . PRO A 1 87 ? 12.547 7.968 -16.922 1.00 90.38 87 PRO A C 1
ATOM 690 O O . PRO A 1 87 ? 13.570 8.656 -16.889 1.00 90.38 87 PRO A O 1
ATOM 693 N N . GLU A 1 88 ? 11.488 8.359 -17.644 1.00 95.06 88 GLU A N 1
ATOM 694 C CA . GLU A 1 88 ? 11.478 9.652 -18.322 1.00 95.06 88 GLU A CA 1
ATOM 695 C C . GLU A 1 88 ? 11.427 10.795 -17.304 1.00 95.06 88 GLU A C 1
ATOM 697 O O . GLU A 1 88 ? 10.767 10.723 -16.266 1.00 95.06 88 GLU A O 1
ATOM 702 N N . MET A 1 89 ? 12.085 11.907 -17.635 1.00 92.31 89 MET A N 1
ATOM 703 C CA . MET A 1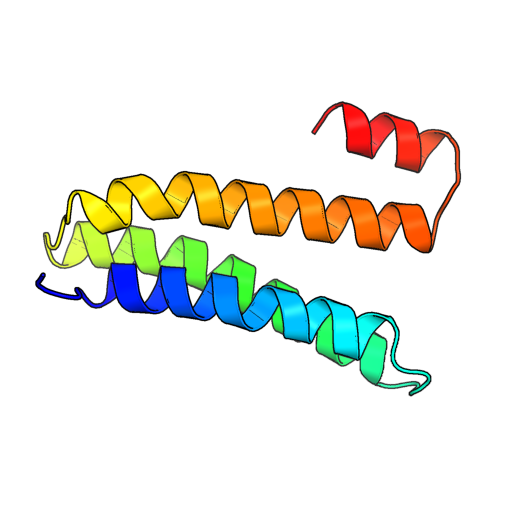 89 ? 12.220 13.051 -16.729 1.00 92.31 89 MET A CA 1
ATOM 704 C C . MET A 1 89 ? 10.869 13.587 -16.231 1.00 92.31 89 MET A C 1
ATOM 706 O O . MET A 1 89 ? 10.759 14.007 -15.085 1.00 92.31 89 MET A O 1
ATOM 710 N N . ILE A 1 90 ? 9.828 13.536 -17.066 1.00 92.38 90 ILE A N 1
ATOM 711 C CA . ILE A 1 90 ? 8.477 13.978 -16.694 1.00 92.38 90 ILE A CA 1
ATOM 712 C C . ILE A 1 90 ? 7.899 13.095 -15.582 1.00 92.38 90 ILE A C 1
ATOM 714 O O . ILE A 1 90 ? 7.333 13.619 -14.622 1.00 92.38 90 ILE A O 1
ATOM 718 N N . VAL A 1 91 ? 8.062 11.773 -15.684 1.00 91.50 91 VAL A N 1
ATOM 719 C CA . VAL A 1 91 ? 7.566 10.816 -14.685 1.00 91.50 91 VAL A CA 1
ATOM 720 C C . VAL A 1 91 ? 8.338 10.985 -13.382 1.00 91.50 91 VAL A C 1
ATOM 722 O O . VAL A 1 91 ? 7.724 11.152 -12.333 1.00 91.50 91 VAL A O 1
ATOM 725 N N . VAL A 1 92 ? 9.670 11.065 -13.453 1.00 92.12 92 VAL A N 1
ATOM 726 C CA . VAL A 1 92 ? 10.535 11.281 -12.281 1.00 92.12 92 VAL A CA 1
ATOM 727 C C . VAL A 1 92 ? 10.168 12.566 -11.536 1.00 92.12 92 VAL A C 1
ATOM 729 O O . VAL A 1 92 ? 9.995 12.540 -10.320 1.00 92.12 92 VAL A O 1
ATOM 732 N N . LEU A 1 93 ? 10.010 13.686 -12.249 1.00 93.44 93 LEU A N 1
ATOM 733 C CA . LEU A 1 93 ? 9.623 14.959 -11.634 1.00 93.44 93 LEU A CA 1
ATOM 734 C C . LEU A 1 93 ? 8.235 14.881 -10.993 1.00 93.44 93 LEU A C 1
ATOM 736 O O . LEU A 1 93 ? 8.048 15.376 -9.884 1.00 93.44 93 LEU A O 1
ATOM 740 N N . SER A 1 94 ? 7.282 14.223 -11.658 1.00 89.62 94 SER A N 1
ATOM 741 C CA . SER A 1 94 ? 5.928 14.031 -11.126 1.00 89.62 94 SER A CA 1
ATOM 742 C C . SER A 1 94 ? 5.941 13.207 -9.835 1.00 89.62 94 SER A C 1
ATOM 744 O O . SER A 1 94 ? 5.245 13.546 -8.885 1.00 89.62 94 SER A O 1
ATOM 746 N N . SER A 1 95 ? 6.777 12.169 -9.765 1.00 89.69 95 SER A N 1
ATOM 747 C CA . SER A 1 95 ? 6.913 11.301 -8.591 1.00 89.69 95 SER A CA 1
ATOM 748 C C . SER A 1 95 ? 7.606 11.945 -7.388 1.00 89.69 95 SER A C 1
ATOM 750 O O . SER A 1 95 ? 7.497 11.411 -6.294 1.00 89.69 95 SER A O 1
ATOM 752 N N . ILE A 1 96 ? 8.330 13.053 -7.564 1.00 88.94 96 ILE A N 1
ATOM 753 C CA . ILE A 1 96 ? 8.977 13.777 -6.452 1.00 88.94 96 ILE A CA 1
ATOM 754 C C . ILE A 1 96 ? 8.004 14.756 -5.775 1.00 88.94 96 ILE A C 1
ATOM 756 O O . ILE A 1 96 ? 8.176 15.090 -4.605 1.00 88.94 96 ILE A O 1
ATOM 760 N N . ILE A 1 97 ? 7.016 15.255 -6.521 1.00 86.25 97 ILE A N 1
ATOM 761 C CA . ILE A 1 97 ? 6.084 16.295 -6.060 1.00 86.25 97 ILE A CA 1
ATOM 762 C C . ILE A 1 97 ? 4.913 15.703 -5.259 1.00 86.25 97 ILE A C 1
ATOM 764 O O . ILE A 1 97 ? 4.363 16.394 -4.400 1.00 86.25 97 ILE A O 1
ATOM 768 N N . ILE A 1 98 ? 4.524 14.463 -5.570 1.00 76.25 98 ILE A N 1
ATOM 769 C CA . ILE A 1 98 ? 3.413 13.718 -4.950 1.00 76.25 98 ILE A CA 1
ATOM 770 C C . ILE A 1 98 ? 3.885 13.054 -3.656 1.00 76.25 98 ILE A C 1
ATOM 772 O O . ILE A 1 98 ? 3.163 13.187 -2.643 1.00 76.25 98 ILE A O 1
#

Secondary structure (DSSP, 8-state):
----HHHHHHHHHHHHHHHHHHHHHSSSTTHHHHHHHHHHHHHHHHHHHHHHHHHHT---HHHHHHHHHHHHHHHHHHHHHHHHH---HHHHHHHHH-